Protein AF-A0A816PJG0-F1 (afdb_monomer)

Mean predicted aligned error: 11.58 Å

Secondary structure (DSSP, 8-state):
---SHHHHHHHHHHHHHHTT-PPPHHHHHHHHHHHHHHS--SPPPP----S---HHHHHHHHHHHHTS---

Organism: NCBI:txid392030

Nearest PDB structures (foldseek):
  7s03-assembly1_A-2  TM=6.154E-01  e=4.347E-02  Homo sapiens
  3hot-assembly1_B  TM=6.157E-01  e=8.453E-02  Drosophila mauritiana
  3hot-assembly1_A  TM=6.196E-01  e=8.665E-01  Drosophila mauritiana

Solvent-accessible surface area (backbone atoms only — not comparable to full-atom values): 4590 Å² total; per-residue (Å²): 141,90,84,64,72,59,46,59,52,49,44,52,52,43,33,73,76,59,41,86,85,47,74,53,63,65,56,52,45,52,47,49,53,41,26,73,73,69,76,41,80,71,80,73,88,72,88,65,82,74,92,70,84,53,70,71,57,52,51,54,51,52,51,60,54,67,74,44,83,86,125

Sequence (71 aa):
MAKFDSATVVQRKLRVEFGINTPGLTCIKDTFERFCETGTVEDRERSGRPSSISEETIDKVSDALKDKPQS

Structure (mmCIF, N/CA/C/O backbone):
data_AF-A0A816PJG0-F1
#
_entry.id   AF-A0A816PJG0-F1
#
loop_
_atom_site.group_PDB
_atom_site.id
_atom_site.type_symbol
_atom_site.label_atom_id
_atom_site.label_alt_id
_atom_site.label_comp_id
_atom_site.label_asym_id
_atom_site.label_entity_id
_atom_site.label_seq_id
_atom_site.pdbx_PDB_ins_code
_atom_site.Cartn_x
_a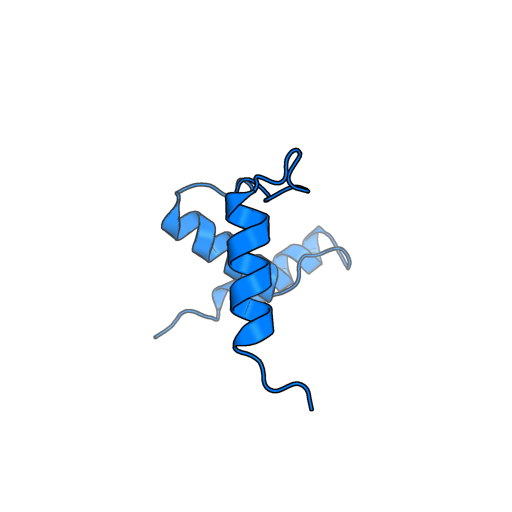tom_site.Cartn_y
_atom_site.Cartn_z
_atom_site.occupancy
_atom_site.B_iso_or_equiv
_atom_site.auth_seq_id
_atom_site.auth_comp_id
_atom_site.auth_asym_id
_atom_site.auth_atom_id
_atom_site.pdbx_PDB_model_num
ATOM 1 N N . MET A 1 1 ? -3.434 -19.690 -9.654 1.00 35.12 1 MET A N 1
ATOM 2 C CA . MET A 1 1 ? -2.786 -18.579 -8.921 1.00 35.12 1 MET A CA 1
ATOM 3 C C . MET A 1 1 ? -1.671 -18.013 -9.788 1.00 35.12 1 MET A C 1
ATOM 5 O O . MET A 1 1 ? -0.588 -18.569 -9.802 1.00 35.12 1 MET A O 1
ATOM 9 N N . ALA A 1 2 ? -1.939 -16.948 -10.539 1.00 39.03 2 ALA A N 1
ATOM 10 C CA . ALA A 1 2 ? -0.912 -16.160 -11.221 1.00 39.03 2 ALA A CA 1
ATOM 11 C C . ALA A 1 2 ? -1.209 -14.698 -10.873 1.00 39.03 2 ALA A C 1
ATOM 13 O O . ALA A 1 2 ? -2.030 -14.064 -11.524 1.00 39.03 2 ALA A O 1
ATOM 14 N N . LYS A 1 3 ? -0.696 -14.214 -9.735 1.00 48.44 3 LYS A N 1
ATOM 15 C CA . LYS A 1 3 ? -1.050 -12.877 -9.214 1.00 48.44 3 LYS A CA 1
ATOM 16 C C . LYS A 1 3 ? 0.142 -11.969 -8.896 1.00 48.44 3 LYS A C 1
ATOM 18 O O . LYS A 1 3 ? -0.083 -10.836 -8.495 1.00 48.44 3 LYS A O 1
ATOM 23 N N . PHE A 1 4 ? 1.391 -12.395 -9.112 1.00 53.75 4 PHE A N 1
ATOM 24 C CA . PHE A 1 4 ? 2.554 -11.625 -8.635 1.00 53.75 4 PHE A CA 1
ATOM 25 C C . PHE A 1 4 ? 3.598 -11.224 -9.683 1.00 53.75 4 PHE A C 1
ATOM 27 O O . PHE A 1 4 ? 4.490 -10.450 -9.342 1.00 53.75 4 PHE A O 1
ATOM 34 N N . ASP A 1 5 ? 3.443 -11.609 -10.953 1.00 56.66 5 ASP A N 1
ATOM 35 C CA . ASP A 1 5 ? 4.340 -11.137 -12.024 1.00 56.66 5 ASP A CA 1
ATOM 36 C C . ASP A 1 5 ? 4.117 -9.658 -12.382 1.00 56.66 5 ASP A C 1
ATOM 38 O O . ASP A 1 5 ? 5.008 -8.994 -12.905 1.00 56.66 5 ASP A O 1
ATOM 42 N N . SER A 1 6 ? 2.945 -9.100 -12.062 1.00 73.31 6 SER A N 1
ATOM 43 C CA . SER A 1 6 ? 2.603 -7.721 -12.434 1.00 73.31 6 SER A CA 1
ATOM 44 C C . SER A 1 6 ? 3.379 -6.674 -11.622 1.00 73.31 6 SER A C 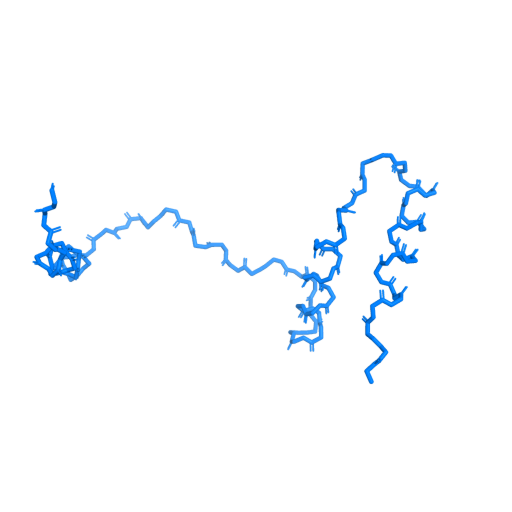1
ATOM 46 O O . SER A 1 6 ? 3.935 -5.736 -12.188 1.00 73.31 6 SER A O 1
ATOM 48 N N . ALA A 1 7 ? 3.493 -6.838 -10.298 1.00 85.06 7 ALA A N 1
ATOM 49 C CA . ALA A 1 7 ? 4.053 -5.793 -9.430 1.00 85.06 7 ALA A CA 1
ATOM 50 C C . ALA A 1 7 ? 5.555 -5.548 -9.665 1.00 85.06 7 ALA A C 1
ATOM 52 O O . ALA A 1 7 ? 6.010 -4.405 -9.627 1.00 85.06 7 ALA A O 1
ATOM 53 N N . THR A 1 8 ? 6.329 -6.598 -9.950 1.00 88.88 8 THR A N 1
ATOM 54 C CA . THR A 1 8 ? 7.766 -6.494 -10.265 1.00 88.88 8 THR A CA 1
ATOM 55 C C . THR A 1 8 ? 8.002 -5.847 -11.626 1.00 88.88 8 THR A C 1
ATOM 57 O O . THR A 1 8 ? 8.905 -5.021 -11.768 1.00 88.88 8 THR A O 1
ATOM 60 N N . VAL A 1 9 ? 7.163 -6.156 -12.618 1.00 89.62 9 VAL A N 1
ATOM 61 C CA . VAL A 1 9 ? 7.198 -5.509 -13.936 1.00 89.62 9 VAL A CA 1
ATOM 62 C C . VAL A 1 9 ? 6.836 -4.028 -13.825 1.00 89.62 9 VAL A C 1
ATOM 64 O O . VAL A 1 9 ? 7.538 -3.191 -14.395 1.00 89.62 9 VAL A O 1
ATOM 67 N N . VAL A 1 10 ? 5.796 -3.690 -13.057 1.00 89.00 10 VAL A N 1
ATOM 68 C CA . VAL A 1 10 ? 5.404 -2.299 -12.783 1.00 89.00 10 VAL A CA 1
ATOM 69 C C . VAL A 1 10 ? 6.541 -1.549 -12.098 1.00 89.00 10 VAL A C 1
ATOM 71 O O . VAL A 1 10 ? 6.942 -0.494 -12.579 1.00 89.00 10 VAL A O 1
ATOM 74 N N . GLN A 1 11 ? 7.136 -2.118 -11.047 1.00 91.69 11 GLN A N 1
ATOM 75 C CA . GLN A 1 11 ? 8.266 -1.494 -10.360 1.00 91.69 11 GLN A CA 1
ATOM 76 C C . GLN A 1 11 ? 9.444 -1.246 -11.310 1.00 91.69 11 GLN A C 1
ATOM 78 O O . GLN A 1 11 ? 10.047 -0.176 -11.282 1.00 91.69 11 GLN A O 1
ATOM 83 N N . ARG A 1 12 ? 9.768 -2.210 -12.182 1.00 91.75 12 ARG A N 1
ATOM 84 C CA . ARG A 1 12 ? 10.851 -2.058 -13.160 1.00 91.75 12 ARG A CA 1
ATOM 85 C C . ARG A 1 12 ? 10.568 -0.928 -14.147 1.00 91.75 12 ARG A C 1
ATOM 87 O O . ARG A 1 12 ? 11.477 -0.151 -14.419 1.00 91.75 12 ARG A O 1
ATOM 94 N N . LYS A 1 13 ? 9.335 -0.819 -14.653 1.00 91.12 13 LYS A N 1
ATOM 95 C CA . LYS A 1 13 ? 8.923 0.278 -15.543 1.00 91.12 13 LYS A CA 1
ATOM 96 C C . LYS A 1 13 ? 9.006 1.631 -14.842 1.00 91.12 13 LYS A C 1
ATOM 98 O O . LYS A 1 13 ? 9.664 2.529 -15.354 1.00 91.12 13 LYS A O 1
ATOM 103 N N . LEU A 1 14 ? 8.455 1.732 -13.632 1.00 91.62 14 LEU A N 1
ATOM 104 C CA . LEU A 1 14 ? 8.543 2.948 -12.824 1.00 91.62 14 LEU A CA 1
ATOM 105 C C . LEU A 1 14 ? 10.002 3.343 -12.572 1.00 91.62 14 LEU A C 1
ATOM 107 O O . LEU A 1 14 ? 10.329 4.520 -12.604 1.00 91.62 14 LEU A O 1
ATOM 111 N N . ARG A 1 15 ? 10.902 2.376 -12.360 1.00 93.69 15 ARG A N 1
ATOM 112 C CA . ARG A 1 15 ? 12.326 2.652 -12.114 1.00 93.69 15 ARG A CA 1
ATOM 113 C C . ARG A 1 15 ? 13.056 3.164 -13.349 1.00 93.69 15 ARG A C 1
ATOM 115 O O . ARG A 1 15 ? 13.988 3.951 -13.217 1.00 93.69 15 ARG A O 1
ATOM 122 N N . VAL A 1 16 ? 12.646 2.714 -14.532 1.00 93.88 16 VAL A N 1
ATOM 123 C CA . VAL A 1 16 ? 13.164 3.224 -15.808 1.00 93.88 16 VAL A CA 1
ATOM 124 C C . VAL A 1 16 ? 12.700 4.663 -16.042 1.00 93.88 16 VAL A C 1
ATOM 126 O O . VAL A 1 16 ? 13.499 5.478 -16.485 1.00 93.88 16 VAL A O 1
ATOM 129 N N . GLU A 1 17 ? 11.449 4.984 -15.713 1.00 93.12 17 GLU A N 1
ATOM 130 C CA . GLU A 1 17 ? 10.870 6.313 -15.957 1.00 93.12 1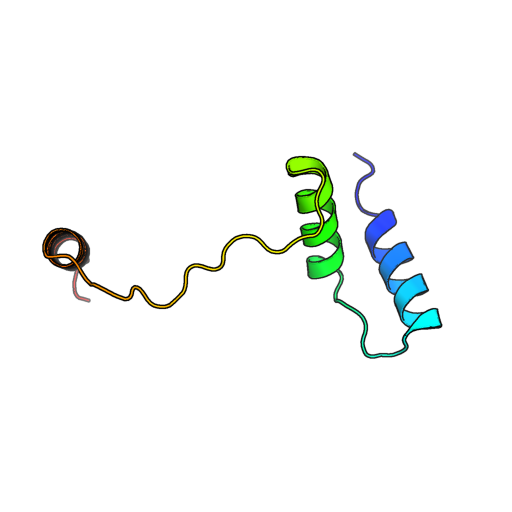7 GLU A CA 1
ATOM 131 C C . GLU A 1 17 ? 11.231 7.352 -14.881 1.00 93.12 17 GLU A C 1
ATOM 133 O O . GLU A 1 17 ? 11.566 8.487 -15.208 1.00 93.12 17 GLU A O 1
ATOM 138 N N . PHE A 1 18 ? 11.193 6.973 -13.600 1.00 92.56 18 PHE A N 1
ATOM 139 C CA . PHE A 1 18 ? 11.300 7.884 -12.449 1.00 92.56 18 PHE A CA 1
ATOM 140 C C . PHE A 1 18 ? 12.569 7.671 -11.604 1.00 92.56 18 PHE A C 1
ATOM 142 O O . PHE A 1 18 ? 12.787 8.356 -10.601 1.00 92.56 18 PHE A O 1
ATOM 149 N N . GLY A 1 19 ? 13.435 6.731 -11.990 1.00 91.12 19 GLY A N 1
ATOM 150 C CA . GLY A 1 19 ? 14.707 6.480 -11.315 1.00 91.12 19 GLY A CA 1
ATOM 151 C C . GLY A 1 19 ? 14.547 5.816 -9.945 1.00 91.12 19 GLY A C 1
ATOM 152 O O . GLY A 1 19 ? 13.772 4.881 -9.774 1.00 91.12 19 GLY A O 1
ATOM 153 N N . ILE A 1 20 ? 15.340 6.243 -8.959 1.00 89.06 20 ILE A N 1
ATOM 154 C CA . ILE A 1 20 ? 15.397 5.595 -7.635 1.00 89.06 20 ILE A CA 1
ATOM 155 C C . ILE A 1 20 ? 14.204 5.936 -6.728 1.00 89.06 20 ILE A C 1
ATOM 157 O O . ILE A 1 20 ? 13.898 5.171 -5.817 1.00 89.06 20 ILE A O 1
ATOM 161 N N . ASN A 1 21 ? 13.504 7.040 -6.999 1.00 88.81 21 ASN A N 1
ATOM 162 C CA . ASN A 1 21 ? 12.388 7.539 -6.189 1.00 88.81 21 ASN A CA 1
ATOM 163 C C . ASN A 1 21 ? 11.063 6.853 -6.552 1.00 88.81 21 ASN A C 1
ATOM 165 O O . ASN A 1 21 ? 10.035 7.498 -6.737 1.00 88.81 21 ASN A O 1
ATOM 169 N N . THR A 1 22 ? 11.096 5.531 -6.685 1.00 90.69 22 THR A N 1
ATOM 170 C CA . THR A 1 22 ? 9.927 4.726 -7.035 1.00 90.69 22 THR A CA 1
ATOM 171 C C . THR A 1 22 ? 9.346 4.015 -5.829 1.00 90.69 22 THR A C 1
ATOM 173 O O . THR A 1 22 ? 10.109 3.566 -4.968 1.00 90.69 22 THR A O 1
ATOM 176 N N . PRO A 1 23 ? 8.019 3.820 -5.794 1.00 90.81 23 PRO A N 1
ATOM 177 C CA . PRO A 1 23 ? 7.384 3.061 -4.734 1.00 90.81 23 PRO A CA 1
ATOM 178 C C . PRO A 1 23 ? 7.924 1.627 -4.659 1.00 90.81 23 PRO A C 1
ATOM 180 O O . PRO A 1 23 ? 8.296 0.997 -5.656 1.00 90.81 23 PRO A O 1
ATOM 183 N N . GLY A 1 24 ? 7.964 1.108 -3.434 1.00 91.56 24 GLY A N 1
ATOM 184 C CA . GLY A 1 24 ? 8.310 -0.283 -3.174 1.00 91.56 24 GLY A CA 1
ATOM 185 C C . GLY A 1 24 ? 7.228 -1.247 -3.666 1.00 91.56 24 GLY A C 1
ATOM 186 O O . GLY A 1 24 ? 6.079 -0.865 -3.889 1.00 91.56 24 GLY A O 1
ATOM 187 N N . LEU A 1 25 ? 7.586 -2.529 -3.773 1.00 91.19 25 LEU A N 1
ATOM 188 C CA . LEU A 1 25 ? 6.670 -3.587 -4.217 1.00 91.19 25 LEU A CA 1
ATOM 189 C C . LEU A 1 25 ? 5.393 -3.671 -3.382 1.00 91.19 25 LEU A C 1
ATOM 191 O O . LEU A 1 25 ? 4.324 -3.870 -3.948 1.00 91.19 25 LEU A O 1
ATOM 195 N N . THR A 1 26 ? 5.499 -3.525 -2.060 1.00 90.88 26 THR A N 1
ATOM 196 C CA . THR A 1 26 ? 4.342 -3.570 -1.157 1.00 90.88 26 THR A CA 1
ATOM 197 C C . THR A 1 26 ? 3.364 -2.446 -1.473 1.00 90.88 26 THR A C 1
ATOM 199 O O . THR A 1 26 ? 2.204 -2.718 -1.730 1.00 90.88 26 THR A O 1
ATOM 202 N N . CYS A 1 27 ? 3.853 -1.209 -1.609 1.00 91.25 27 CYS A N 1
ATOM 203 C CA . CYS A 1 27 ? 3.013 -0.068 -1.972 1.00 91.25 27 CYS A CA 1
ATOM 204 C C . CYS A 1 27 ? 2.288 -0.291 -3.309 1.00 91.25 27 CYS A C 1
ATOM 206 O O . CYS A 1 27 ? 1.094 -0.039 -3.398 1.00 91.25 27 CYS A O 1
ATOM 208 N N . ILE A 1 28 ? 2.978 -0.813 -4.329 1.00 91.62 28 ILE A N 1
ATOM 209 C CA . ILE A 1 28 ? 2.366 -1.108 -5.636 1.00 91.62 28 ILE A CA 1
ATOM 210 C C . ILE A 1 28 ? 1.240 -2.145 -5.500 1.00 91.62 28 ILE A C 1
ATOM 212 O O . ILE A 1 28 ? 0.189 -1.996 -6.123 1.00 91.62 28 ILE A O 1
ATOM 216 N N . LYS A 1 29 ? 1.451 -3.192 -4.691 1.00 90.50 29 LYS A N 1
ATOM 217 C CA . LYS A 1 29 ? 0.437 -4.226 -4.440 1.00 90.50 29 LYS A CA 1
ATOM 218 C C . LYS A 1 29 ? -0.760 -3.658 -3.687 1.00 90.50 29 LYS A C 1
ATOM 220 O O . LYS A 1 29 ? -1.879 -3.828 -4.155 1.00 90.50 29 LYS A O 1
ATOM 225 N N . ASP A 1 30 ? -0.518 -2.934 -2.601 1.00 89.62 30 ASP A N 1
ATOM 226 C CA . ASP A 1 30 ? -1.569 -2.368 -1.755 1.00 89.62 30 ASP A CA 1
ATOM 227 C C . ASP A 1 30 ? -2.437 -1.371 -2.533 1.00 89.62 30 ASP A C 1
ATOM 229 O O . ASP A 1 30 ? -3.662 -1.374 -2.414 1.00 89.62 30 ASP A O 1
ATOM 233 N N . THR A 1 31 ? -1.821 -0.529 -3.371 1.00 89.69 31 THR A N 1
ATOM 234 C CA . THR A 1 31 ? -2.554 0.399 -4.242 1.00 89.69 31 THR A CA 1
ATOM 235 C C . THR A 1 31 ? -3.405 -0.352 -5.265 1.00 89.69 31 THR A C 1
ATOM 237 O O . THR A 1 31 ? -4.546 0.037 -5.508 1.00 89.69 31 THR A O 1
ATOM 240 N N . PHE A 1 32 ? -2.885 -1.433 -5.854 1.00 89.31 32 PHE A N 1
ATOM 241 C CA . PHE A 1 32 ? -3.641 -2.238 -6.811 1.00 89.31 32 PHE A CA 1
ATOM 242 C C . PHE A 1 32 ? -4.814 -2.973 -6.152 1.00 89.31 32 PHE A C 1
ATOM 244 O O . PHE A 1 32 ? -5.924 -2.941 -6.675 1.00 89.31 32 PHE A O 1
ATOM 251 N N . GLU A 1 33 ? -4.593 -3.593 -4.994 1.00 89.44 33 GLU A N 1
ATOM 252 C CA . GLU A 1 33 ? -5.653 -4.257 -4.229 1.00 89.44 33 GLU A CA 1
ATOM 253 C C . GLU A 1 33 ? -6.739 -3.261 -3.823 1.00 89.44 33 GLU A C 1
ATOM 255 O O . GLU A 1 33 ? -7.918 -3.514 -4.068 1.00 89.44 33 GLU A O 1
ATOM 260 N N . ARG A 1 34 ? -6.351 -2.076 -3.333 1.00 87.88 34 ARG A N 1
ATOM 261 C CA . ARG A 1 34 ? -7.292 -0.992 -3.030 1.00 87.88 34 ARG A CA 1
ATOM 262 C C . ARG A 1 34 ? -8.113 -0.603 -4.253 1.00 87.88 34 ARG A C 1
ATOM 264 O O . ARG A 1 34 ? -9.330 -0.521 -4.150 1.00 87.88 34 ARG A O 1
ATOM 271 N N . PHE A 1 35 ? -7.469 -0.414 -5.402 1.00 89.75 35 PHE A N 1
ATOM 272 C CA . PHE A 1 35 ? -8.168 -0.085 -6.640 1.00 89.75 35 PHE A CA 1
ATOM 273 C C . PHE A 1 35 ? -9.165 -1.178 -7.047 1.00 89.75 35 PHE A C 1
ATOM 275 O O . PHE A 1 35 ? -10.278 -0.864 -7.461 1.00 89.75 35 PHE A O 1
ATOM 282 N N . CYS A 1 36 ? -8.811 -2.456 -6.892 1.00 89.81 36 CYS A N 1
ATOM 283 C CA . CYS A 1 36 ? -9.736 -3.560 -7.146 1.00 89.81 36 CYS A CA 1
ATOM 284 C C . CYS A 1 36 ? -10.930 -3.584 -6.179 1.00 89.81 36 CYS A C 1
ATOM 286 O O . CYS A 1 36 ? -12.015 -3.994 -6.583 1.00 89.81 36 CYS A O 1
ATOM 288 N N . GLU A 1 37 ? -10.742 -3.172 -4.924 1.00 88.88 37 GLU A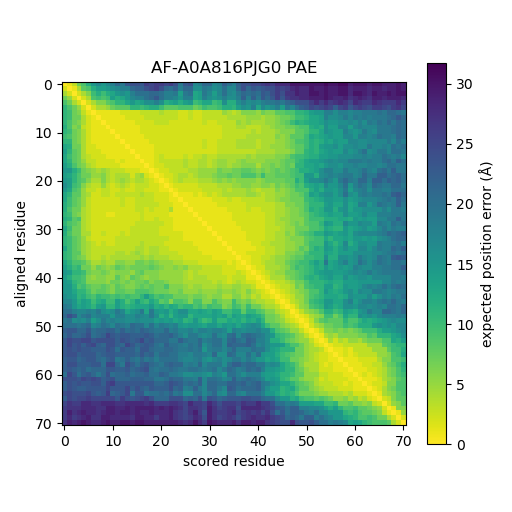 N 1
ATOM 289 C CA . GLU A 1 37 ? -11.797 -3.141 -3.904 1.00 88.88 37 GLU A CA 1
ATOM 290 C C . GLU A 1 37 ? -12.738 -1.940 -4.051 1.00 88.88 37 GLU A C 1
ATOM 292 O O . GLU A 1 37 ? -13.953 -2.088 -3.944 1.00 88.88 37 GLU A O 1
ATOM 297 N N . THR A 1 38 ? -12.188 -0.743 -4.258 1.00 89.75 38 THR A N 1
ATOM 298 C CA . THR A 1 38 ? -12.935 0.523 -4.165 1.00 89.75 38 THR A CA 1
ATOM 299 C C . THR A 1 38 ? -13.168 1.192 -5.517 1.00 89.75 38 THR A C 1
ATOM 301 O O . THR A 1 38 ? -13.940 2.145 -5.600 1.00 89.75 38 THR A O 1
ATOM 304 N N . GLY A 1 39 ? -12.480 0.744 -6.571 1.00 90.31 39 GLY A N 1
ATOM 305 C CA . GLY A 1 39 ? -12.452 1.414 -7.873 1.00 90.31 39 GLY A CA 1
ATOM 306 C C . GLY A 1 39 ? -11.661 2.726 -7.880 1.00 90.31 39 GLY A C 1
ATOM 307 O O . GLY A 1 39 ? -11.695 3.446 -8.876 1.00 90.31 39 GLY A O 1
ATOM 308 N N . THR A 1 40 ? -10.959 3.061 -6.791 1.00 89.31 40 THR A N 1
ATOM 309 C CA . THR A 1 40 ? -10.204 4.312 -6.658 1.00 89.31 40 THR A CA 1
ATOM 310 C C . THR A 1 40 ? -8.792 4.086 -6.119 1.00 89.31 40 THR A C 1
ATOM 312 O O . THR A 1 40 ? -8.532 3.158 -5.354 1.00 89.31 40 THR A O 1
ATOM 315 N N . VAL A 1 41 ? -7.869 4.952 -6.538 1.00 86.31 41 VAL A N 1
ATOM 316 C CA . VAL A 1 41 ? -6.488 5.022 -6.031 1.00 86.31 41 VAL A CA 1
ATOM 317 C C . VAL A 1 41 ? -6.330 6.042 -4.902 1.00 86.31 41 VAL A C 1
ATOM 319 O O . VAL A 1 41 ? -5.239 6.169 -4.350 1.00 86.31 41 VAL A O 1
ATOM 322 N N . GLU A 1 42 ? -7.406 6.757 -4.561 1.00 89.44 42 GLU A N 1
ATOM 323 C CA . GLU A 1 42 ? -7.416 7.758 -3.499 1.00 89.44 42 GLU A CA 1
ATOM 324 C C . GLU A 1 42 ? -7.058 7.151 -2.136 1.00 89.44 42 GLU A C 1
ATOM 326 O O . GLU A 1 42 ? -7.233 5.952 -1.856 1.00 89.44 42 GLU A O 1
ATOM 331 N N . ASP A 1 43 ? -6.532 8.008 -1.265 1.00 82.88 43 ASP A N 1
ATOM 332 C CA . ASP A 1 43 ? -6.238 7.616 0.101 1.00 82.88 43 ASP A CA 1
ATOM 333 C C . ASP A 1 43 ? -7.517 7.409 0.909 1.00 82.88 43 ASP A C 1
ATOM 335 O O . ASP A 1 43 ? -8.475 8.177 0.827 1.00 82.88 43 ASP A O 1
ATOM 339 N N . ARG A 1 44 ? -7.519 6.347 1.722 1.00 81.19 44 ARG A N 1
ATOM 340 C CA . ARG A 1 44 ? -8.555 6.164 2.742 1.00 81.19 44 ARG A CA 1
ATOM 341 C C . ARG A 1 44 ? -8.438 7.297 3.753 1.00 81.19 44 ARG A C 1
ATOM 343 O O . ARG A 1 44 ? -7.330 7.771 4.022 1.00 81.19 44 ARG A O 1
ATOM 350 N N . GLU A 1 45 ? -9.564 7.682 4.345 1.00 83.25 45 GLU A N 1
ATOM 351 C CA . GLU A 1 45 ? -9.556 8.625 5.458 1.00 83.25 45 GLU A CA 1
ATOM 352 C C . GLU A 1 45 ? -8.574 8.138 6.524 1.00 83.25 45 GLU A C 1
ATOM 354 O O . GLU A 1 45 ? -8.689 7.038 7.072 1.00 83.25 45 GLU A O 1
ATOM 359 N N . ARG A 1 46 ? -7.542 8.945 6.767 1.00 82.12 46 ARG A N 1
ATOM 360 C CA . ARG A 1 46 ? -6.543 8.634 7.780 1.00 82.12 46 ARG A CA 1
ATOM 361 C C . ARG A 1 46 ? -7.179 8.923 9.128 1.00 82.12 46 ARG A C 1
ATOM 363 O O . ARG A 1 46 ? -7.642 10.039 9.357 1.00 82.12 46 ARG A O 1
ATOM 370 N N . SER A 1 47 ? -7.158 7.949 10.035 1.00 80.50 47 SER A N 1
ATOM 371 C CA . SER A 1 47 ? -7.495 8.202 11.433 1.00 80.50 47 SER A CA 1
ATOM 372 C C . SER A 1 47 ? -6.462 9.182 11.994 1.00 80.50 47 SER A C 1
ATOM 374 O O . SER A 1 47 ? -5.327 8.806 12.296 1.00 80.50 47 SER A O 1
ATOM 376 N N . GLY A 1 48 ? -6.821 10.463 12.045 1.00 80.69 48 GLY A N 1
ATOM 377 C CA . GLY A 1 48 ? -6.014 11.488 12.690 1.00 80.69 48 GLY A CA 1
ATOM 378 C C . GLY A 1 48 ? -5.948 11.270 14.201 1.00 80.69 48 GLY A C 1
ATOM 379 O O . GLY A 1 48 ? -6.570 10.361 14.754 1.00 80.69 48 GLY A O 1
ATOM 380 N N . ARG A 1 49 ? -5.213 12.145 14.895 1.00 79.25 49 ARG A N 1
ATOM 381 C CA . ARG A 1 49 ? -5.302 12.213 16.357 1.00 79.25 49 ARG A CA 1
ATOM 382 C C . ARG A 1 49 ? -6.765 12.509 16.723 1.00 79.25 49 ARG A C 1
ATOM 384 O O . ARG A 1 49 ? -7.279 13.517 16.236 1.00 79.25 49 ARG A O 1
ATOM 391 N N . PRO A 1 50 ? -7.427 11.684 17.552 1.00 76.00 50 PRO A N 1
ATOM 392 C CA . PRO A 1 50 ? -8.789 11.973 17.976 1.00 76.00 50 PRO A CA 1
ATOM 393 C C . PRO A 1 50 ? -8.820 13.343 18.660 1.00 76.00 50 PRO A C 1
ATOM 395 O O . PRO A 1 50 ? -8.031 13.613 19.568 1.00 76.00 50 PRO A O 1
ATOM 398 N N . SER A 1 51 ? -9.686 14.231 18.169 1.00 73.25 51 SER A N 1
ATOM 399 C CA . SER A 1 51 ? -9.824 15.605 18.669 1.00 73.25 51 SER A CA 1
ATOM 400 C C . SER A 1 51 ? -10.479 15.661 20.047 1.00 73.25 51 SER A C 1
ATOM 402 O O . SER A 1 51 ? -10.258 16.607 20.797 1.00 73.25 51 SER A O 1
ATOM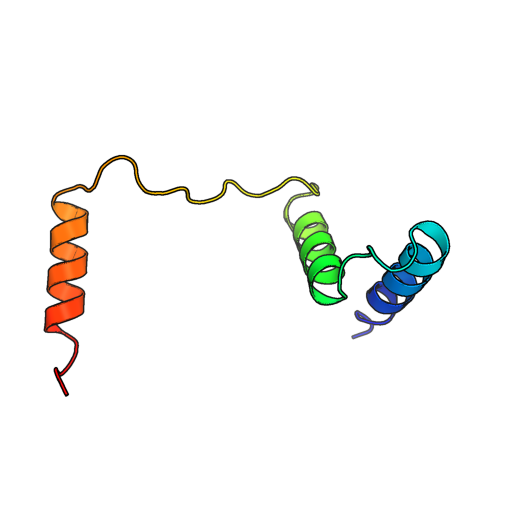 404 N N . SER A 1 52 ? -11.266 14.644 20.389 1.00 75.62 52 SER A N 1
ATOM 405 C CA . SER A 1 52 ? -11.889 14.469 21.693 1.00 75.62 52 SER A CA 1
ATOM 406 C C . SER A 1 52 ? -11.741 13.019 22.139 1.00 75.62 52 SER A C 1
ATOM 408 O O . SER A 1 52 ? -11.860 12.086 21.345 1.00 75.62 52 SER A O 1
ATOM 410 N N . ILE A 1 53 ? -11.453 12.838 23.424 1.00 75.69 53 ILE A N 1
ATOM 411 C CA . ILE A 1 53 ? -11.482 11.535 24.084 1.00 75.69 53 ILE A CA 1
ATOM 412 C C . ILE A 1 53 ? -12.782 11.512 24.888 1.00 75.69 53 ILE A C 1
ATOM 414 O O . ILE A 1 53 ? -12.968 12.358 25.760 1.00 75.69 53 ILE A O 1
ATOM 418 N N . SER A 1 54 ? -13.698 10.600 24.561 1.00 79.69 54 SER A N 1
ATOM 419 C CA . SER A 1 54 ? -14.910 10.385 25.360 1.00 79.69 54 SER A CA 1
ATOM 420 C C . SER A 1 54 ? -14.590 9.580 26.619 1.00 79.69 54 SER A C 1
ATOM 422 O O . SER A 1 54 ? -13.664 8.766 26.608 1.00 79.69 54 SER A O 1
ATOM 424 N N . GLU A 1 55 ? -15.384 9.750 27.679 1.00 78.38 55 GLU A N 1
ATOM 425 C CA . GLU A 1 55 ? -15.292 8.918 28.893 1.00 78.38 55 GLU A CA 1
ATOM 426 C C . GLU A 1 55 ? -15.405 7.422 28.556 1.00 78.38 55 GLU A C 1
ATOM 428 O O . GLU A 1 55 ? -14.599 6.626 29.018 1.00 78.38 55 GLU A O 1
ATOM 433 N N . GLU A 1 56 ? -16.266 7.059 27.600 1.00 79.38 56 GLU A N 1
ATOM 434 C CA . GLU A 1 56 ? -16.378 5.686 27.084 1.00 79.38 56 GLU A CA 1
ATOM 435 C C . GLU A 1 56 ? -15.050 5.144 26.512 1.00 79.38 56 GLU A C 1
ATOM 437 O O . GLU A 1 56 ? -14.744 3.956 26.617 1.00 79.38 56 GLU A O 1
ATOM 442 N N . THR A 1 57 ? -14.234 6.004 25.895 1.00 79.44 57 THR A N 1
ATOM 443 C CA . THR A 1 57 ? -12.911 5.613 25.384 1.00 79.44 57 THR A CA 1
ATOM 444 C C . THR A 1 57 ? -11.919 5.407 26.529 1.00 79.44 57 THR A C 1
ATOM 446 O O . THR A 1 57 ? -11.078 4.511 26.456 1.00 79.44 57 THR A O 1
ATOM 449 N N . ILE A 1 58 ? -12.024 6.205 27.596 1.00 82.12 58 ILE A N 1
ATOM 450 C CA . ILE A 1 58 ? -11.207 6.064 28.809 1.00 82.12 58 ILE A CA 1
ATOM 451 C C . ILE A 1 58 ? -11.539 4.744 29.507 1.00 82.12 58 ILE A C 1
ATOM 453 O O . ILE A 1 58 ? -10.623 3.995 29.847 1.00 82.12 58 ILE A O 1
ATOM 457 N N . ASP A 1 59 ? -12.825 4.423 29.640 1.00 81.56 59 ASP A N 1
ATOM 458 C CA . ASP A 1 59 ? -13.290 3.187 30.271 1.00 81.56 59 ASP A CA 1
ATOM 459 C C . ASP A 1 59 ? -12.813 1.951 29.501 1.00 81.56 59 ASP A C 1
ATOM 461 O O . ASP A 1 59 ? -12.224 1.047 30.091 1.00 81.56 59 ASP A O 1
ATOM 465 N N . LYS A 1 60 ? -12.921 1.957 28.164 1.00 82.06 60 LYS A N 1
ATOM 466 C CA . LYS A 1 60 ? -12.404 0.867 27.314 1.00 82.06 60 LYS A CA 1
ATOM 467 C C . LYS A 1 60 ? -10.902 0.639 27.481 1.00 82.06 60 LYS A C 1
ATOM 469 O O . LYS A 1 60 ? -10.450 -0.504 27.492 1.00 82.06 60 LYS A O 1
ATOM 474 N N . VAL A 1 61 ? -10.114 1.710 27.595 1.00 83.25 61 VAL A N 1
ATOM 475 C CA . VAL A 1 61 ? -8.665 1.599 27.830 1.00 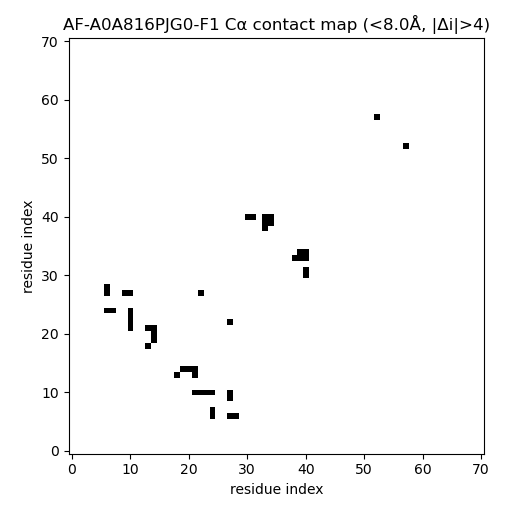83.25 61 VAL A CA 1
ATOM 476 C C . VAL A 1 61 ? -8.379 1.105 29.249 1.00 83.25 61 VAL A C 1
ATOM 478 O O . VAL A 1 61 ? -7.512 0.254 29.427 1.00 83.25 61 VAL A O 1
ATOM 481 N N . SER A 1 62 ? -9.113 1.603 30.246 1.00 82.69 62 SER A N 1
ATOM 482 C CA . SER A 1 62 ? -9.006 1.177 31.645 1.00 82.69 62 SER A CA 1
ATOM 483 C C . SER A 1 62 ? -9.273 -0.321 31.792 1.00 82.69 62 SER A C 1
ATOM 485 O O . SER A 1 62 ? -8.482 -1.032 32.409 1.00 82.69 62 SER A O 1
ATOM 487 N N . ASP A 1 63 ? -10.323 -0.828 31.153 1.00 82.56 63 ASP A N 1
ATOM 488 C CA . ASP A 1 63 ? -10.673 -2.246 31.194 1.00 82.56 63 ASP A CA 1
ATOM 489 C C . ASP A 1 63 ? -9.652 -3.112 30.442 1.00 82.56 63 ASP A C 1
ATOM 491 O O . ASP A 1 63 ? -9.189 -4.121 30.972 1.00 82.56 63 ASP A O 1
ATOM 495 N N . ALA A 1 64 ? -9.169 -2.660 29.280 1.00 79.75 64 ALA A N 1
ATOM 496 C CA . ALA A 1 64 ? -8.100 -3.348 28.551 1.00 79.75 64 ALA A CA 1
ATOM 497 C C . ALA A 1 64 ? -6.756 -3.393 29.312 1.00 79.75 64 ALA A C 1
ATOM 499 O O . ALA A 1 64 ? -5.930 -4.273 29.061 1.00 79.75 64 ALA A O 1
ATOM 500 N N . LEU A 1 65 ? -6.509 -2.441 30.219 1.00 78.25 65 LEU A N 1
ATOM 501 C CA . LEU A 1 65 ? -5.331 -2.430 31.091 1.00 78.25 65 LEU A CA 1
ATOM 502 C C . LEU A 1 65 ? -5.497 -3.337 32.314 1.00 78.25 65 LEU A C 1
ATOM 504 O O . LEU A 1 65 ? -4.505 -3.915 32.752 1.00 78.25 65 LEU A O 1
ATOM 508 N N . LYS A 1 66 ? -6.718 -3.496 32.840 1.00 75.31 66 LYS A N 1
ATOM 509 C CA . LYS A 1 66 ? -7.019 -4.435 33.937 1.00 75.31 66 LYS A CA 1
ATOM 510 C C . LYS A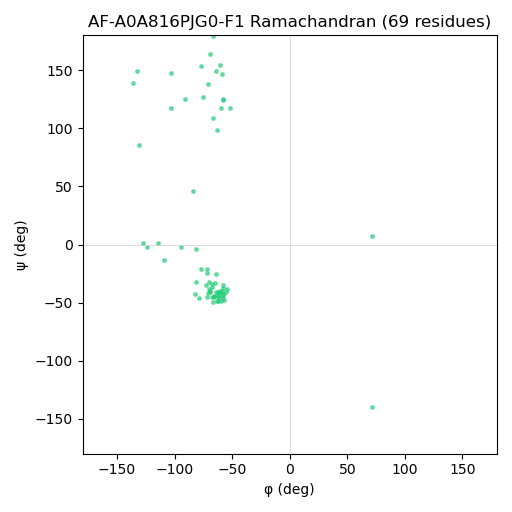 1 66 ? -6.876 -5.896 33.501 1.00 75.31 66 LYS A C 1
ATOM 512 O O . LYS A 1 66 ? -6.428 -6.716 34.294 1.00 75.31 66 LYS A O 1
ATOM 517 N N . ASP A 1 67 ? -7.200 -6.200 32.244 1.00 65.00 67 ASP A N 1
ATOM 518 C CA . ASP A 1 67 ? -7.122 -7.559 31.685 1.00 65.00 67 ASP A CA 1
ATOM 519 C C . ASP A 1 67 ? -5.712 -7.985 31.240 1.00 65.00 67 ASP A C 1
ATOM 521 O O . ASP A 1 67 ? -5.498 -9.138 30.854 1.00 65.00 67 ASP A O 1
ATOM 525 N N . LYS A 1 68 ? -4.710 -7.097 31.307 1.00 61.06 68 LYS A N 1
ATOM 526 C CA . LYS A 1 68 ? -3.310 -7.494 31.112 1.00 61.06 68 LYS A CA 1
ATOM 527 C C . LYS A 1 68 ? -2.681 -7.865 32.456 1.00 61.06 68 LYS A C 1
ATOM 529 O O . LYS A 1 68 ? -2.642 -7.010 33.340 1.00 61.06 68 LYS A O 1
ATOM 534 N N . PRO A 1 69 ? -2.101 -9.074 32.615 1.00 58.78 69 PRO A N 1
ATOM 535 C CA . PRO A 1 69 ? -1.244 -9.335 33.761 1.00 58.78 69 PRO A CA 1
ATOM 536 C C . PRO A 1 69 ? -0.084 -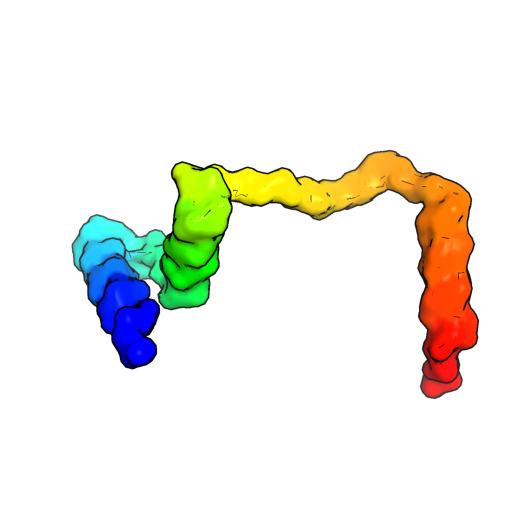8.339 33.703 1.00 58.78 69 PRO A C 1
ATOM 538 O O . PRO A 1 69 ? 0.670 -8.306 32.727 1.00 58.78 69 PRO A O 1
ATOM 541 N N . GLN A 1 70 ? 0.019 -7.480 34.716 1.00 60.31 70 GLN A N 1
A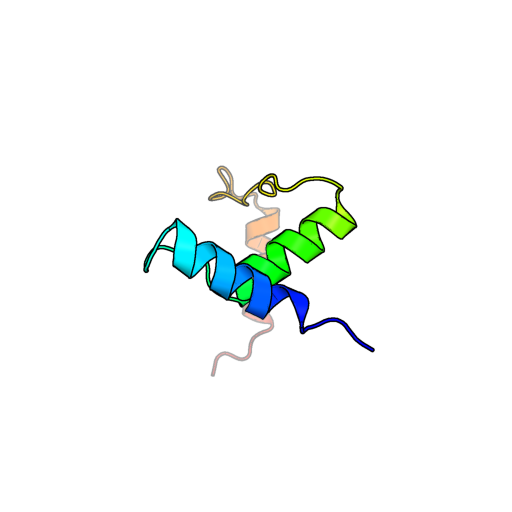TOM 542 C CA . GLN A 1 70 ? 1.208 -6.660 34.894 1.00 60.31 70 GLN A CA 1
ATOM 543 C C . GLN A 1 70 ? 2.351 -7.618 35.229 1.00 60.31 70 GLN A C 1
ATOM 545 O O . GLN A 1 70 ? 2.333 -8.261 36.279 1.00 60.31 70 GLN A O 1
ATOM 550 N N . SER A 1 71 ? 3.262 -7.786 34.272 1.00 57.84 71 SER A N 1
ATOM 551 C CA . SER A 1 71 ? 4.447 -8.628 34.416 1.00 57.84 71 SER A CA 1
ATOM 552 C C . SER A 1 71 ? 5.576 -7.898 35.122 1.00 57.84 71 SER A C 1
ATOM 554 O O . SER A 1 71 ? 5.634 -6.651 35.022 1.00 57.84 71 SER A O 1
#

Radius of gyration: 20.46 Å; Cα contacts (8 Å, |Δi|>4): 24; chains: 1; bounding box: 32×34×51 Å

Foldseek 3Di:
DPDQPPLVVVQVVCCVVPNPPGDDSVLSVVQVVCCVVPVDSDDDPDPDDPPDDDPVNVVVVVVVVVPDPPD

pLDDT: mean 81.31, std 12.92, range [35.12, 93.88]